Protein AF-C9SX04-F1 (afdb_monomer_lite)

Foldseek 3Di:
DVVVVVVVVVVVVVVVVVVLVPPPDPCSVVCVVVVVVVVVVVVVVVVVVCVVVDPPD

Radius of gyration: 14.87 Å; chains: 1; bounding box: 37×18×35 Å

pLDDT: mean 78.16, std 7.74, range [50.72, 88.62]

Organism: Verticillium alfalfae (strain VaMs.102 / ATCC MYA-4576 / FGSC 10136) (NCBI:txid526221)

Sequence (57 aa):
MNHVGFIAGLATGLWVGYFMTYWTSASGHYYGWRLSICLELVPALTFAAGLPWIPET

Structure (mmCIF, N/CA/C/O backbone):
data_AF-C9SX04-F1
#
_entry.id   AF-C9SX04-F1
#
loop_
_atom_site.group_PDB
_atom_site.id
_atom_site.type_symbol
_atom_site.label_atom_id
_atom_site.label_alt_id
_atom_site.label_comp_id
_atom_site.label_asym_id
_atom_site.label_entity_id
_atom_site.label_seq_id
_atom_site.pdbx_PDB_ins_code
_atom_site.Cartn_x
_atom_site.Cartn_y
_atom_site.Cartn_z
_atom_site.occupancy
_atom_site.B_iso_or_equiv
_atom_site.auth_seq_id
_atom_site.auth_comp_id
_atom_site.auth_asym_id
_atom_site.auth_atom_id
_atom_site.pdbx_PDB_model_num
ATOM 1 N N . MET A 1 1 ? 14.918 15.083 -10.782 1.00 52.88 1 MET A N 1
ATOM 2 C CA . MET A 1 1 ? 13.854 14.079 -11.016 1.00 52.88 1 MET A CA 1
ATOM 3 C C . MET A 1 1 ? 13.787 13.005 -9.924 1.00 52.88 1 MET A C 1
ATOM 5 O O . MET A 1 1 ? 12.686 12.767 -9.454 1.00 52.88 1 MET A O 1
ATOM 9 N N . ASN A 1 2 ? 14.901 12.449 -9.418 1.00 61.59 2 ASN A N 1
ATOM 10 C CA . ASN A 1 2 ? 14.865 11.409 -8.360 1.00 61.59 2 ASN A CA 1
ATOM 11 C C . ASN A 1 2 ? 14.273 11.848 -6.999 1.00 61.59 2 ASN A C 1
ATOM 13 O O . ASN A 1 2 ? 13.615 11.051 -6.340 1.00 61.59 2 ASN A O 1
ATOM 17 N N . HIS A 1 3 ? 14.434 13.110 -6.580 1.00 74.31 3 HIS A N 1
ATOM 18 C CA . HIS A 1 3 ? 13.885 13.581 -5.294 1.00 74.31 3 HIS A CA 1
ATOM 19 C C . HIS A 1 3 ? 12.371 13.820 -5.306 1.00 74.31 3 HIS A C 1
ATOM 21 O O . HIS A 1 3 ? 11.735 13.733 -4.261 1.00 74.31 3 HIS A O 1
ATOM 27 N N . VAL A 1 4 ? 11.782 14.110 -6.469 1.00 78.25 4 VAL A N 1
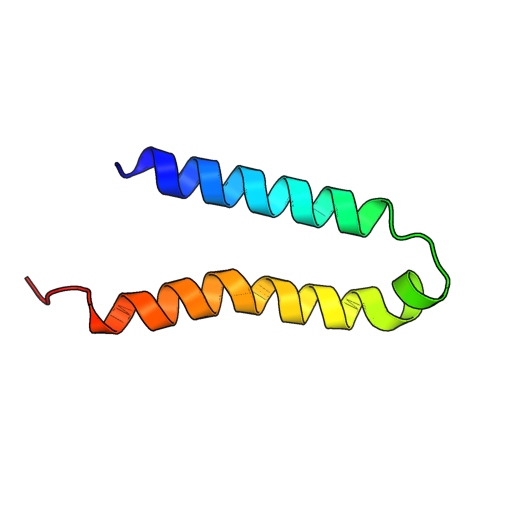ATOM 28 C CA . VAL A 1 4 ? 10.348 14.428 -6.567 1.00 78.25 4 VAL A CA 1
ATOM 29 C C . VAL A 1 4 ? 9.512 13.186 -6.277 1.00 78.25 4 VAL A C 1
ATOM 31 O O . VAL A 1 4 ? 8.567 13.269 -5.502 1.00 78.25 4 VAL A O 1
ATOM 34 N N . GLY A 1 5 ? 9.903 12.027 -6.820 1.00 74.44 5 GLY A N 1
ATOM 35 C CA . GLY A 1 5 ? 9.240 10.753 -6.526 1.00 74.44 5 GLY A CA 1
ATOM 36 C C . GLY A 1 5 ? 9.339 10.372 -5.048 1.00 74.44 5 GLY A C 1
ATOM 37 O O . GLY A 1 5 ? 8.350 9.961 -4.450 1.00 74.44 5 GLY A O 1
ATOM 38 N N . PHE A 1 6 ? 10.501 10.598 -4.430 1.00 79.50 6 PHE A N 1
ATOM 39 C CA . PHE A 1 6 ? 10.700 10.343 -3.003 1.00 79.50 6 PHE A CA 1
ATOM 40 C C . PHE A 1 6 ? 9.835 11.253 -2.114 1.00 79.50 6 PHE A C 1
ATOM 42 O O . PHE A 1 6 ? 9.144 10.773 -1.219 1.00 79.50 6 PHE A O 1
ATOM 49 N N . ILE A 1 7 ? 9.814 12.560 -2.392 1.00 86.69 7 ILE A N 1
ATOM 50 C CA . ILE A 1 7 ? 9.012 13.533 -1.635 1.00 86.69 7 ILE A CA 1
ATOM 51 C C . ILE A 1 7 ? 7.513 13.283 -1.841 1.00 86.69 7 ILE A C 1
ATOM 53 O O . ILE A 1 7 ? 6.751 13.333 -0.878 1.00 86.69 7 ILE A O 1
ATOM 57 N N . ALA A 1 8 ? 7.085 12.967 -3.066 1.00 83.81 8 ALA A N 1
ATOM 58 C CA . ALA A 1 8 ? 5.697 12.620 -3.357 1.00 83.81 8 ALA A CA 1
ATOM 59 C C . ALA A 1 8 ? 5.268 11.330 -2.638 1.00 83.81 8 ALA A C 1
ATOM 61 O O . ALA A 1 8 ? 4.183 11.288 -2.060 1.00 83.81 8 ALA A O 1
ATOM 62 N N . GLY A 1 9 ? 6.127 10.306 -2.598 1.00 82.62 9 GLY A N 1
ATOM 63 C CA . GLY A 1 9 ? 5.884 9.075 -1.840 1.00 82.62 9 GLY A CA 1
ATOM 64 C C . GLY A 1 9 ? 5.732 9.326 -0.337 1.00 82.62 9 GLY A C 1
ATOM 65 O O . GLY A 1 9 ? 4.778 8.861 0.283 1.00 82.62 9 GLY A O 1
ATOM 66 N N . LEU A 1 10 ? 6.618 10.137 0.248 1.00 87.56 10 LEU A N 1
ATOM 67 C CA . LEU A 1 10 ? 6.522 10.514 1.661 1.00 87.56 10 LEU A CA 1
ATOM 68 C C . LEU A 1 10 ? 5.268 11.345 1.967 1.00 87.56 10 LEU A C 1
ATOM 70 O O . LEU A 1 10 ? 4.573 11.070 2.944 1.00 87.56 10 LEU A O 1
ATOM 74 N N . ALA A 1 11 ? 4.954 12.341 1.135 1.00 88.62 11 ALA A N 1
ATOM 75 C CA . ALA A 1 11 ? 3.792 13.206 1.330 1.00 88.62 11 ALA A CA 1
ATOM 76 C C . ALA A 1 11 ? 2.472 12.429 1.229 1.00 88.62 11 ALA A C 1
ATOM 78 O O . ALA A 1 11 ? 1.573 12.629 2.046 1.00 88.62 11 ALA A O 1
ATOM 79 N N . THR A 1 12 ? 2.367 11.521 0.256 1.00 85.00 12 THR A N 1
ATOM 80 C CA . THR A 1 12 ? 1.186 10.665 0.073 1.00 85.00 12 THR A CA 1
ATOM 81 C C . THR A 1 12 ? 1.019 9.682 1.230 1.00 85.00 12 THR A C 1
ATOM 83 O O . THR A 1 12 ? -0.074 9.599 1.784 1.00 85.00 12 THR A O 1
ATOM 86 N N . GLY A 1 13 ? 2.091 9.017 1.676 1.00 84.50 13 GLY A N 1
ATOM 87 C CA . GLY A 1 13 ? 2.049 8.137 2.850 1.00 84.50 13 GLY A CA 1
ATOM 88 C C . GLY A 1 13 ? 1.621 8.865 4.129 1.00 84.50 13 GLY A C 1
ATOM 89 O O . GLY A 1 13 ? 0.790 8.360 4.885 1.00 84.50 13 GLY A O 1
ATOM 90 N N . LEU A 1 14 ? 2.119 10.088 4.339 1.00 87.25 14 LEU A N 1
ATOM 91 C CA . LEU A 1 14 ? 1.756 10.915 5.490 1.00 87.25 14 LEU A CA 1
ATOM 92 C C . LEU A 1 14 ? 0.281 11.344 5.458 1.00 87.25 14 LEU A C 1
ATOM 94 O O . LEU A 1 14 ? -0.406 11.244 6.473 1.00 87.25 14 LEU A O 1
ATOM 98 N N . TRP A 1 15 ? -0.230 11.763 4.297 1.00 84.75 15 TRP A N 1
ATOM 99 C CA . TRP A 1 15 ? -1.644 12.117 4.130 1.00 84.75 15 TRP A CA 1
ATOM 100 C C . TRP A 1 15 ? -2.582 10.926 4.336 1.00 84.75 15 TRP A C 1
ATOM 102 O O . TRP A 1 15 ? -3.613 11.062 4.993 1.00 84.75 15 TRP A O 1
ATOM 112 N N . VAL A 1 16 ? -2.216 9.752 3.817 1.00 83.88 16 VAL A N 1
ATOM 113 C CA . VAL A 1 16 ? -2.995 8.519 3.986 1.00 83.88 16 VAL A CA 1
ATOM 114 C C . VAL A 1 16 ? -3.026 8.085 5.455 1.00 83.88 16 VAL A C 1
ATOM 116 O O . VAL A 1 16 ? -4.098 7.784 5.979 1.00 83.88 16 VAL A O 1
ATOM 119 N N . GLY A 1 17 ? -1.887 8.122 6.154 1.00 82.19 17 GLY A N 1
ATOM 120 C CA . GLY A 1 17 ? -1.824 7.819 7.588 1.00 82.19 17 GLY A CA 1
ATOM 121 C C . GLY A 1 17 ? -2.623 8.809 8.445 1.00 82.19 17 GLY A C 1
ATOM 122 O O . GLY A 1 17 ? -3.322 8.404 9.378 1.00 82.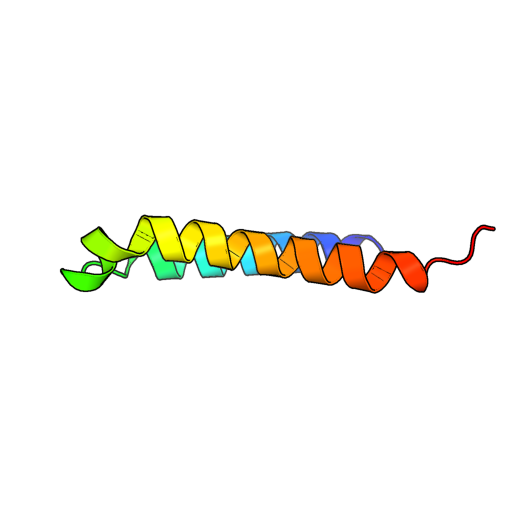19 17 GLY A O 1
ATOM 123 N N . TYR A 1 18 ? -2.590 10.097 8.090 1.00 83.50 18 TYR A N 1
ATOM 124 C CA . TYR A 1 18 ? -3.408 11.127 8.732 1.00 83.50 1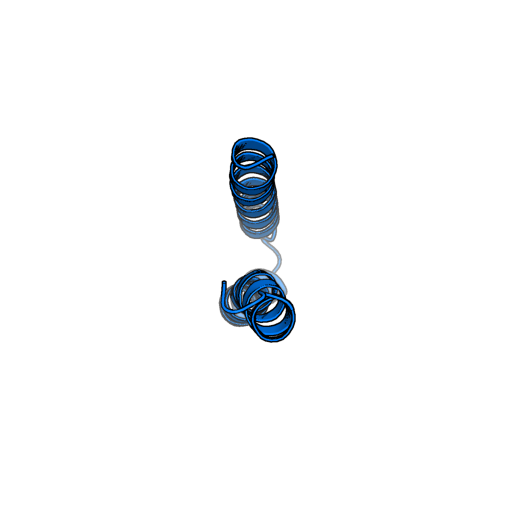8 TYR A CA 1
ATOM 125 C C . TYR A 1 18 ? -4.901 10.841 8.534 1.00 83.50 18 TYR A C 1
ATOM 127 O O . TYR A 1 18 ? -5.646 10.761 9.507 1.00 83.50 18 TYR A O 1
ATOM 135 N N . PHE A 1 19 ? -5.332 10.584 7.297 1.00 81.31 19 PHE A N 1
ATOM 136 C CA . PHE A 1 19 ? -6.722 10.247 6.988 1.00 81.31 19 PHE A CA 1
ATOM 137 C C . PHE A 1 19 ? -7.216 9.023 7.777 1.00 81.31 19 PHE A C 1
ATOM 139 O O . PHE A 1 19 ? -8.302 9.061 8.355 1.00 81.31 19 PHE A O 1
ATOM 146 N N . MET A 1 20 ? -6.394 7.975 7.888 1.00 77.69 20 MET A N 1
ATOM 147 C CA . MET A 1 20 ? -6.727 6.778 8.670 1.00 77.69 20 MET A CA 1
ATOM 148 C C . MET A 1 20 ? -6.865 7.057 10.167 1.00 77.69 20 MET A C 1
ATOM 150 O O . MET A 1 20 ? -7.732 6.483 10.819 1.00 77.69 20 MET A O 1
ATOM 154 N N . THR A 1 21 ? -6.044 7.959 10.707 1.00 78.25 21 THR A N 1
ATOM 155 C CA . THR A 1 21 ? -6.069 8.323 12.132 1.00 78.25 21 THR A CA 1
ATOM 156 C C . THR A 1 21 ? -7.364 9.043 12.516 1.00 78.25 21 THR A C 1
ATOM 158 O O . THR A 1 21 ? -7.910 8.804 13.591 1.00 78.25 21 THR A O 1
ATOM 161 N N . TYR A 1 22 ? -7.895 9.895 11.634 1.00 76.81 22 TYR A N 1
ATOM 162 C CA . TYR A 1 22 ? -9.155 10.611 11.878 1.00 76.81 22 TYR A CA 1
ATOM 163 C C . TYR A 1 22 ? -10.402 9.796 11.526 1.00 76.81 22 TYR A C 1
ATOM 165 O O . TYR A 1 22 ? -11.523 10.229 11.804 1.00 76.81 22 TYR A O 1
ATOM 173 N N . TRP A 1 23 ? -10.241 8.598 10.962 1.00 73.88 23 TRP A N 1
ATOM 174 C CA . TRP A 1 23 ? -11.361 7.728 10.636 1.00 73.88 23 TRP A CA 1
ATOM 175 C C . TRP A 1 23 ? -11.836 6.923 11.855 1.00 73.88 23 TRP A C 1
ATOM 177 O O . TRP A 1 23 ? -11.720 5.703 11.924 1.00 73.88 23 TRP A O 1
ATOM 187 N N . THR A 1 24 ? -12.438 7.618 12.818 1.00 72.31 24 THR A N 1
ATOM 188 C CA . THR A 1 24 ? -12.886 7.062 14.111 1.00 72.31 24 THR A CA 1
ATOM 189 C C . THR A 1 24 ? -14.296 6.455 14.094 1.00 72.31 24 THR A C 1
ATOM 191 O O . THR A 1 24 ? -14.828 6.068 15.133 1.00 72.31 24 THR A O 1
ATOM 194 N N . SER A 1 25 ? -14.928 6.352 12.921 1.00 78.38 25 SER A N 1
ATOM 195 C CA . SER A 1 25 ? -16.257 5.740 12.775 1.00 78.38 25 SER A CA 1
ATOM 196 C C . SER A 1 25 ? -16.226 4.239 13.104 1.00 78.38 25 SER A C 1
ATOM 198 O O . SER A 1 25 ? -15.220 3.567 12.872 1.00 78.38 25 SER A O 1
ATOM 200 N N . ALA A 1 26 ? -17.353 3.673 13.552 1.00 69.56 26 ALA A N 1
ATOM 201 C CA . ALA A 1 26 ? -17.503 2.230 13.783 1.00 69.56 26 ALA A CA 1
ATOM 202 C C . ALA A 1 26 ? -17.139 1.392 12.537 1.00 69.56 26 ALA A C 1
ATOM 204 O O . ALA A 1 26 ? -16.596 0.293 12.648 1.00 69.56 26 ALA A O 1
ATOM 205 N N . SER A 1 27 ? -17.367 1.945 11.339 1.00 67.19 27 SER A N 1
ATOM 206 C CA . SER A 1 27 ? -16.929 1.348 10.076 1.00 67.19 27 SER A CA 1
ATOM 207 C C . SER A 1 27 ? -15.407 1.400 9.888 1.00 67.19 27 SER A C 1
ATOM 209 O O . SER A 1 27 ? -14.829 0.449 9.373 1.00 67.19 27 SER A O 1
ATOM 211 N N . GLY A 1 28 ? -14.745 2.472 10.331 1.00 66.88 28 GLY A N 1
ATOM 212 C CA . GLY A 1 28 ? -13.288 2.624 10.273 1.00 66.88 28 GLY A CA 1
ATOM 213 C C . GLY A 1 28 ? -12.571 1.606 11.158 1.00 66.88 28 GLY A C 1
ATOM 214 O O . GLY A 1 28 ? -11.589 1.007 10.736 1.00 66.88 28 GLY A O 1
ATOM 215 N N . HIS A 1 29 ? -13.121 1.296 12.334 1.00 67.25 29 HIS A N 1
ATOM 216 C CA . HIS A 1 29 ? -12.520 0.312 13.237 1.00 67.25 29 HIS A CA 1
ATOM 217 C C . HIS A 1 29 ? -12.628 -1.137 12.722 1.00 67.25 29 HIS A C 1
ATOM 219 O O . HIS A 1 29 ? -11.751 -1.958 12.993 1.00 67.25 29 HIS A O 1
ATOM 225 N N . TYR A 1 30 ? -13.687 -1.449 11.966 1.00 72.69 30 TYR A N 1
ATOM 226 C CA . TYR A 1 30 ? -13.916 -2.783 11.401 1.00 72.69 30 TYR A CA 1
ATOM 227 C C . TYR A 1 30 ? -13.222 -2.987 10.043 1.00 72.69 30 TYR A C 1
ATOM 229 O O . TYR A 1 30 ? -12.656 -4.049 9.781 1.00 72.69 30 TYR A O 1
ATOM 237 N N . TYR A 1 31 ? -13.241 -1.970 9.174 1.00 75.44 31 TYR A N 1
ATOM 238 C CA . TYR A 1 31 ? -12.688 -2.038 7.815 1.00 75.44 31 TYR A CA 1
ATOM 239 C C . TYR A 1 31 ? -11.290 -1.432 7.675 1.00 75.44 31 TYR A C 1
ATOM 241 O O . TYR A 1 31 ? -10.655 -1.649 6.644 1.00 75.44 31 TYR A O 1
ATOM 249 N N . GLY A 1 32 ? -10.790 -0.719 8.687 1.00 75.56 32 GLY A N 1
ATOM 250 C CA . GLY A 1 32 ? -9.521 0.008 8.629 1.00 75.56 32 GLY A CA 1
ATOM 251 C C . GLY A 1 32 ? -8.354 -0.872 8.198 1.00 75.56 32 GLY A C 1
ATOM 252 O O . GLY A 1 32 ? -7.624 -0.505 7.287 1.00 75.56 32 GLY A O 1
ATOM 253 N N . TRP A 1 33 ? -8.245 -2.087 8.744 1.00 77.31 33 TRP A N 1
ATOM 254 C CA . TRP A 1 33 ? -7.181 -3.025 8.369 1.00 77.31 33 TRP A CA 1
ATOM 255 C C . TRP A 1 33 ? -7.260 -3.477 6.899 1.00 77.31 33 TRP A C 1
ATOM 257 O O . TRP A 1 33 ? -6.232 -3.585 6.237 1.00 77.31 33 TRP A O 1
ATOM 267 N N . ARG A 1 34 ? -8.472 -3.688 6.358 1.00 82.38 34 ARG A N 1
ATOM 268 C CA . ARG A 1 34 ? -8.676 -4.076 4.948 1.00 82.38 34 ARG A CA 1
ATOM 269 C C . ARG A 1 34 ? -8.300 -2.938 4.014 1.00 82.38 34 ARG A C 1
ATOM 271 O O . ARG A 1 34 ? -7.646 -3.155 3.002 1.00 82.38 34 ARG A O 1
ATOM 278 N N . LEU A 1 35 ? -8.706 -1.725 4.370 1.00 78.50 35 LEU A N 1
ATOM 279 C CA . LEU A 1 35 ? -8.386 -0.533 3.602 1.00 78.50 35 LEU A CA 1
ATOM 280 C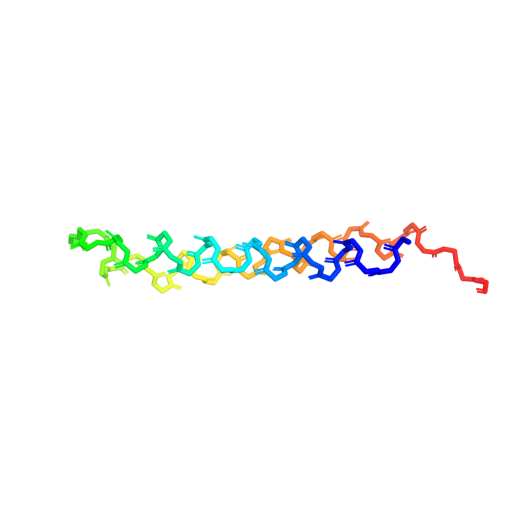 C . LEU A 1 35 ? -6.894 -0.199 3.647 1.00 78.50 35 LEU A C 1
ATOM 282 O O . LEU A 1 35 ? -6.362 0.192 2.616 1.00 78.50 35 LEU A O 1
ATOM 286 N N . SER A 1 36 ? -6.206 -0.417 4.771 1.00 78.44 36 SER A N 1
ATOM 287 C CA . SER A 1 36 ? -4.746 -0.279 4.843 1.00 78.44 36 SER A CA 1
ATOM 288 C C . SER A 1 36 ? -4.030 -1.226 3.874 1.00 78.44 36 SER A C 1
ATOM 290 O O . SER A 1 36 ? -3.132 -0.787 3.163 1.00 78.44 36 SER A O 1
ATOM 292 N N . ILE A 1 37 ? -4.477 -2.485 3.769 1.00 79.94 37 ILE A N 1
ATOM 293 C CA . ILE A 1 37 ? -3.946 -3.442 2.780 1.00 79.94 37 ILE A CA 1
ATOM 294 C C . ILE A 1 37 ? -4.234 -2.961 1.350 1.00 79.94 37 ILE A C 1
ATOM 296 O O . ILE A 1 37 ? -3.348 -2.971 0.500 1.00 79.94 37 ILE A O 1
ATOM 300 N N . CYS A 1 38 ? -5.451 -2.484 1.070 1.00 83.69 38 CYS A N 1
ATOM 301 C CA . CYS A 1 38 ? -5.783 -1.937 -0.249 1.00 83.69 38 CYS A CA 1
ATOM 302 C C . CYS A 1 38 ? -4.951 -0.694 -0.608 1.00 83.69 38 CYS A C 1
ATOM 304 O O . CYS A 1 38 ? -4.632 -0.492 -1.777 1.00 83.69 38 CYS A O 1
ATOM 306 N N . LEU A 1 39 ? -4.601 0.141 0.372 1.00 82.38 39 LEU A N 1
ATOM 307 C CA . LEU A 1 39 ? -3.803 1.349 0.165 1.00 82.38 39 LEU A CA 1
ATOM 308 C C . LEU A 1 39 ? -2.335 1.03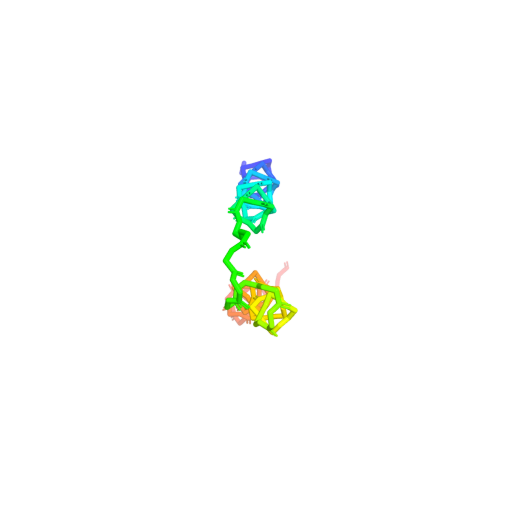9 -0.137 1.00 82.38 39 LEU A C 1
ATOM 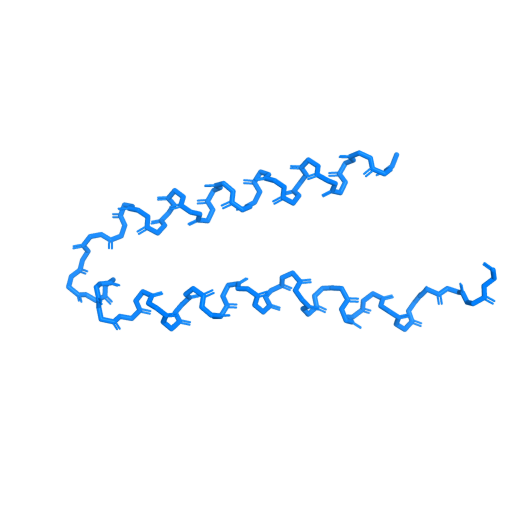310 O O . LEU A 1 39 ? -1.738 1.748 -0.940 1.00 82.38 39 LEU A O 1
ATOM 314 N N . GLU A 1 40 ? -1.771 -0.025 0.437 1.00 82.38 40 GLU A N 1
ATOM 315 C CA . GLU A 1 40 ? -0.429 -0.522 0.090 1.00 82.38 40 GLU A CA 1
ATOM 316 C C . GLU A 1 40 ? -0.352 -1.002 -1.366 1.00 82.38 40 GLU A C 1
ATOM 318 O O . GLU A 1 40 ? 0.652 -0.785 -2.050 1.00 82.38 40 GLU A O 1
ATOM 323 N N . LEU A 1 41 ? -1.432 -1.602 -1.875 1.00 83.19 41 LEU A N 1
ATOM 324 C CA . LEU A 1 41 ? -1.481 -2.076 -3.257 1.00 83.19 41 LEU A CA 1
ATOM 325 C C . LEU A 1 41 ? -1.368 -0.939 -4.273 1.00 83.19 41 LEU A C 1
ATOM 327 O O . LEU A 1 41 ? -0.906 -1.181 -5.381 1.00 83.19 41 LEU A O 1
ATOM 331 N N . VAL A 1 42 ? -1.748 0.292 -3.923 1.00 84.25 42 VAL A N 1
ATOM 332 C CA . VAL A 1 42 ? -1.690 1.431 -4.848 1.00 84.25 42 VAL A CA 1
ATOM 333 C C . VAL A 1 42 ? -0.255 1.690 -5.326 1.00 84.25 42 VAL A C 1
ATOM 335 O O . VAL A 1 42 ? -0.017 1.502 -6.516 1.00 84.25 42 VAL A O 1
ATOM 338 N N . PRO A 1 43 ? 0.727 2.049 -4.470 1.00 81.12 43 PRO A N 1
ATOM 339 C CA . PRO A 1 43 ? 2.105 2.259 -4.913 1.00 81.12 43 PRO A CA 1
ATOM 340 C C . PRO A 1 43 ? 2.752 0.987 -5.477 1.00 81.12 43 PRO A C 1
ATOM 342 O O . PRO A 1 43 ? 3.552 1.085 -6.408 1.00 81.12 43 PRO A O 1
ATOM 345 N N . ALA A 1 44 ? 2.392 -0.197 -4.966 1.00 82.81 44 ALA A N 1
ATOM 346 C CA . ALA A 1 44 ? 2.898 -1.467 -5.483 1.00 82.81 44 ALA A CA 1
ATOM 347 C C . ALA A 1 44 ? 2.457 -1.711 -6.937 1.00 82.81 44 ALA A C 1
ATOM 349 O O . ALA A 1 44 ? 3.272 -2.098 -7.773 1.00 82.81 44 ALA A O 1
ATOM 350 N N . LEU A 1 45 ? 1.193 -1.424 -7.263 1.00 85.00 45 LEU A N 1
ATOM 351 C CA . LEU A 1 45 ? 0.667 -1.515 -8.623 1.00 85.00 45 LEU A CA 1
ATOM 352 C C . LEU A 1 45 ? 1.261 -0.444 -9.532 1.00 85.00 45 LEU A C 1
ATOM 354 O O . LEU A 1 45 ? 1.576 -0.752 -10.675 1.00 85.00 45 LEU A O 1
ATOM 358 N N . THR A 1 46 ? 1.468 0.785 -9.050 1.00 83.75 46 THR A N 1
ATOM 359 C CA . THR A 1 46 ? 2.129 1.827 -9.853 1.00 83.75 46 THR A CA 1
ATOM 360 C C . THR A 1 46 ? 3.557 1.424 -10.213 1.00 83.75 46 THR A C 1
ATOM 362 O O . THR A 1 46 ? 3.994 1.641 -11.341 1.00 83.75 46 THR A O 1
ATOM 365 N N . PHE A 1 47 ? 4.276 0.794 -9.280 1.00 80.81 47 PHE A N 1
ATOM 366 C CA . PHE A 1 47 ? 5.610 0.252 -9.530 1.00 80.81 47 PHE A CA 1
ATOM 367 C C . PHE A 1 47 ? 5.574 -0.936 -10.502 1.00 80.81 47 PHE A C 1
ATOM 369 O O . PHE A 1 47 ? 6.302 -0.944 -11.494 1.00 80.81 47 PHE A O 1
ATOM 376 N N . ALA A 1 48 ? 4.678 -1.901 -10.274 1.00 84.81 48 ALA A N 1
ATOM 377 C CA . ALA A 1 48 ? 4.476 -3.054 -11.152 1.00 84.81 48 ALA A CA 1
ATOM 378 C C . ALA A 1 48 ? 4.063 -2.653 -12.577 1.00 84.81 48 ALA A C 1
ATOM 380 O O . ALA A 1 48 ? 4.506 -3.267 -13.540 1.00 84.81 48 ALA A O 1
ATOM 381 N N . ALA A 1 49 ? 3.252 -1.606 -12.725 1.00 84.81 49 ALA A N 1
ATOM 382 C CA . ALA A 1 49 ? 2.857 -1.061 -14.019 1.00 84.81 49 ALA A CA 1
ATOM 383 C C . ALA A 1 49 ? 3.980 -0.260 -14.691 1.00 84.81 49 ALA A C 1
ATOM 385 O O . ALA A 1 49 ? 3.991 -0.161 -15.914 1.00 84.81 49 ALA A O 1
ATOM 386 N N . GLY A 1 50 ? 4.917 0.302 -13.921 1.00 79.44 50 GLY A N 1
ATOM 387 C CA . GLY A 1 50 ? 6.102 0.984 -14.441 1.00 79.44 50 GLY A CA 1
ATOM 388 C C . GLY A 1 50 ? 7.183 0.027 -14.951 1.00 79.44 50 GLY A C 1
ATOM 389 O O . GLY A 1 50 ? 7.887 0.366 -15.894 1.00 79.44 50 GLY A O 1
ATOM 390 N N . LEU A 1 51 ? 7.274 -1.180 -14.382 1.00 79.50 51 LEU A N 1
ATOM 391 C CA . LEU A 1 51 ? 8.264 -2.212 -14.728 1.00 79.50 51 LEU A CA 1
ATOM 392 C C . LEU A 1 51 ? 8.338 -2.561 -16.230 1.00 79.50 51 LEU A C 1
ATOM 394 O O . LEU A 1 51 ? 9.444 -2.552 -16.761 1.00 79.50 51 LEU A O 1
ATOM 398 N N . PRO A 1 52 ? 7.223 -2.798 -16.951 1.00 82.38 52 PRO A N 1
ATOM 399 C CA . PRO A 1 52 ? 7.247 -3.067 -18.393 1.00 82.38 52 PRO A CA 1
ATOM 400 C C . PRO A 1 52 ? 7.789 -1.918 -19.253 1.00 82.38 52 PRO A C 1
ATOM 402 O O . PRO A 1 52 ? 8.144 -2.135 -20.407 1.00 82.38 52 PRO A O 1
ATOM 405 N N . TRP A 1 53 ? 7.803 -0.692 -18.722 1.00 78.25 53 TRP A N 1
ATOM 406 C CA . TRP A 1 53 ? 8.238 0.513 -19.432 1.00 78.25 53 TRP A CA 1
ATOM 407 C C . TRP A 1 53 ? 9.669 0.920 -19.087 1.00 78.25 53 TRP A C 1
ATOM 409 O O . TRP A 1 53 ? 10.153 1.911 -19.631 1.00 78.25 53 TRP A O 1
ATOM 419 N N . ILE A 1 54 ? 10.338 0.193 -18.185 1.00 73.31 54 ILE A N 1
ATOM 420 C CA . ILE A 1 54 ? 11.751 0.403 -17.877 1.00 73.31 54 ILE A CA 1
ATOM 421 C C . ILE A 1 54 ? 12.558 -0.246 -19.006 1.00 73.31 54 ILE A C 1
ATOM 423 O O . ILE A 1 54 ? 12.533 -1.471 -19.130 1.00 73.31 54 ILE A O 1
ATOM 427 N N . PRO A 1 55 ? 13.263 0.540 -19.840 1.00 75.50 55 PRO A N 1
ATOM 428 C CA . PRO A 1 55 ? 14.158 -0.015 -20.837 1.00 75.50 55 PRO A CA 1
ATOM 429 C C . PRO A 1 55 ? 15.270 -0.765 -20.110 1.00 75.50 55 PRO A C 1
ATOM 431 O O . PRO A 1 55 ? 15.901 -0.228 -19.199 1.00 75.50 55 PRO A O 1
ATOM 434 N N . GLU A 1 56 ? 15.501 -2.006 -20.510 1.00 65.94 56 GLU A N 1
ATOM 435 C CA . GLU A 1 56 ? 16.659 -2.794 -20.099 1.00 65.94 56 GLU A CA 1
ATOM 436 C C . GLU A 1 56 ? 17.892 -2.221 -20.819 1.00 65.94 56 GLU A C 1
ATOM 438 O O . GLU A 1 56 ? 18.317 -2.707 -21.864 1.00 65.94 56 GLU A O 1
ATOM 443 N N . THR A 1 57 ? 18.401 -1.097 -20.309 1.00 50.72 57 THR A N 1
ATOM 444 C CA . THR A 1 57 ? 19.645 -0.450 -20.754 1.00 50.72 57 THR A CA 1
ATOM 445 C C . THR A 1 57 ? 20.522 -0.114 -19.568 1.00 50.72 57 THR A C 1
ATOM 447 O O . THR A 1 57 ? 20.023 0.624 -18.686 1.00 50.72 57 THR A O 1
#

InterPro domains:
  IPR005828 Major facilitator, sugar transporter-like [PF00083] (9-57)
  IPR020846 Major facilitator superfamily domain [PS50850] (1-57)
  IPR036259 MFS transporter superfamily [G3DSA:1.20.1250.20] (1-57)

Secondary structure (DSSP, 8-state):
-HHHHHHHHHHHHHHHHHHHHH--SHHHHHHHHHHHHHHHHHHHHHHHHHGGGS---